Protein AF-A0A2N5C4Y0-F1 (afdb_monomer_lite)

pLDDT: mean 88.62, std 11.61, range [54.38, 98.75]

Structure (mmCIF, N/CA/C/O backbone):
data_AF-A0A2N5C4Y0-F1
#
_entry.id   AF-A0A2N5C4Y0-F1
#
loop_
_atom_site.group_PDB
_atom_site.id
_atom_site.type_symbol
_atom_site.label_atom_id
_atom_site.label_alt_id
_atom_site.label_comp_id
_atom_site.label_asym_id
_atom_site.label_entity_id
_atom_site.label_seq_id
_atom_site.pdbx_PDB_ins_code
_atom_site.Cartn_x
_atom_site.Cartn_y
_atom_site.Cartn_z
_atom_site.occupancy
_atom_site.B_iso_or_equiv
_atom_site.auth_seq_id
_atom_site.auth_comp_id
_atom_site.auth_asym_id
_atom_site.auth_atom_id
_atom_site.pdbx_PDB_model_num
ATOM 1 N N . MET A 1 1 ? 38.595 8.579 -16.978 1.00 57.84 1 MET A N 1
ATOM 2 C CA . MET A 1 1 ? 37.494 8.881 -16.038 1.00 57.84 1 MET A CA 1
ATOM 3 C C . MET A 1 1 ? 37.592 7.880 -14.899 1.00 57.84 1 MET A C 1
ATOM 5 O O . MET A 1 1 ? 37.674 6.694 -15.187 1.00 57.84 1 MET A O 1
ATOM 9 N N . THR A 1 2 ? 37.735 8.323 -13.651 1.00 71.38 2 THR A N 1
ATOM 10 C CA . THR A 1 2 ? 37.927 7.412 -12.508 1.00 71.38 2 THR A CA 1
ATOM 11 C C . THR A 1 2 ? 36.612 6.699 -12.160 1.00 71.38 2 THR A C 1
ATOM 13 O O . THR A 1 2 ? 35.540 7.263 -12.393 1.00 71.38 2 THR A O 1
ATOM 16 N N . PRO A 1 3 ? 36.651 5.480 -11.589 1.00 73.94 3 PRO A N 1
ATOM 17 C CA . PRO A 1 3 ? 35.445 4.727 -11.222 1.00 73.94 3 PRO A CA 1
ATOM 18 C C . PRO A 1 3 ? 34.521 5.496 -10.261 1.00 73.94 3 PRO A C 1
ATOM 20 O O . PRO A 1 3 ? 33.307 5.337 -10.314 1.00 73.94 3 PRO A O 1
ATOM 23 N N . GLN A 1 4 ? 35.076 6.405 -9.454 1.00 73.56 4 GLN A N 1
ATOM 24 C CA . GLN A 1 4 ? 34.319 7.292 -8.565 1.00 73.56 4 GLN A CA 1
ATOM 25 C C . GLN A 1 4 ? 33.450 8.311 -9.320 1.00 73.56 4 GLN A C 1
ATOM 27 O O . GLN A 1 4 ? 32.307 8.540 -8.937 1.00 73.56 4 GLN A O 1
ATOM 32 N N . LEU A 1 5 ? 33.955 8.887 -10.419 1.00 72.19 5 LEU A N 1
ATOM 33 C CA . LEU A 1 5 ? 33.185 9.820 -11.251 1.00 72.19 5 LEU A CA 1
ATOM 34 C C . LEU A 1 5 ? 32.055 9.101 -11.999 1.00 72.19 5 LEU A C 1
ATOM 36 O O . LEU A 1 5 ? 30.974 9.662 -12.160 1.00 72.19 5 LEU A O 1
ATOM 40 N N . LEU A 1 6 ? 32.277 7.850 -12.413 1.00 72.69 6 LEU A N 1
ATOM 41 C CA . LEU A 1 6 ? 31.245 7.009 -13.025 1.00 72.69 6 LEU A CA 1
ATOM 42 C C . LEU A 1 6 ? 30.146 6.638 -12.022 1.00 72.69 6 LEU A C 1
ATOM 44 O O . LEU A 1 6 ? 28.968 6.798 -12.333 1.00 72.69 6 LEU A O 1
ATOM 48 N N . ALA A 1 7 ? 30.521 6.212 -10.813 1.00 72.06 7 ALA A N 1
ATOM 49 C CA . ALA A 1 7 ? 29.574 5.875 -9.752 1.00 72.06 7 ALA A CA 1
ATOM 50 C C . ALA A 1 7 ? 28.722 7.084 -9.330 1.00 72.06 7 ALA A C 1
ATOM 52 O O . ALA A 1 7 ? 27.501 6.978 -9.265 1.00 72.06 7 ALA A O 1
ATOM 53 N N . ALA A 1 8 ? 29.342 8.251 -9.126 1.00 78.69 8 ALA A N 1
ATOM 54 C CA . ALA A 1 8 ? 28.624 9.484 -8.802 1.00 78.69 8 ALA A CA 1
ATOM 55 C C . ALA A 1 8 ? 27.659 9.909 -9.924 1.00 78.69 8 ALA A C 1
ATOM 57 O O . ALA A 1 8 ? 26.537 10.330 -9.649 1.00 78.69 8 ALA A O 1
ATOM 58 N N . SER A 1 9 ? 28.067 9.749 -11.187 1.00 75.94 9 SER A N 1
ATOM 59 C CA . SER A 1 9 ? 27.222 10.075 -12.344 1.00 75.94 9 SER A CA 1
ATOM 60 C C . SER A 1 9 ? 26.032 9.121 -12.479 1.00 75.94 9 SER A C 1
ATOM 62 O O . SER A 1 9 ? 24.926 9.564 -12.775 1.00 75.94 9 SER A O 1
ATOM 64 N N . ALA A 1 10 ? 26.233 7.825 -12.223 1.00 77.06 10 ALA A N 1
ATOM 65 C CA . ALA A 1 10 ? 25.158 6.835 -12.214 1.00 77.06 10 ALA A CA 1
ATOM 66 C C . ALA A 1 10 ? 24.155 7.097 -11.080 1.00 77.06 10 ALA A C 1
ATOM 68 O O . ALA A 1 10 ? 22.948 7.052 -11.310 1.00 77.06 10 ALA A O 1
ATOM 69 N N . LEU A 1 11 ? 24.642 7.445 -9.883 1.00 78.38 11 LEU A N 1
ATOM 70 C CA . LEU A 1 11 ? 23.792 7.795 -8.744 1.00 78.38 11 LEU A CA 1
ATOM 71 C C . LEU A 1 11 ? 22.971 9.062 -9.026 1.00 78.38 11 LEU A C 1
ATOM 73 O O . LEU A 1 11 ? 21.769 9.091 -8.784 1.00 78.38 11 LEU A O 1
ATOM 77 N N . ALA A 1 12 ? 23.599 10.094 -9.597 1.00 77.44 12 ALA A N 1
ATOM 78 C CA . ALA A 1 12 ? 22.912 11.321 -9.992 1.00 77.44 12 ALA A CA 1
ATOM 79 C C . ALA A 1 12 ? 21.855 11.062 -11.076 1.00 77.44 12 ALA A C 1
ATOM 81 O O . ALA A 1 12 ? 20.754 11.599 -10.994 1.00 77.44 12 ALA A O 1
ATOM 82 N N . ALA A 1 13 ? 22.150 10.206 -12.058 1.00 72.50 13 ALA A N 1
ATOM 83 C CA . ALA A 1 13 ? 21.181 9.801 -13.072 1.00 72.50 13 ALA A CA 1
ATOM 84 C C . ALA A 1 13 ? 20.002 9.019 -12.468 1.00 72.50 13 ALA A C 1
ATOM 86 O O . ALA A 1 13 ? 18.864 9.286 -12.840 1.00 72.50 13 ALA A O 1
ATOM 87 N N . LEU A 1 14 ? 20.246 8.120 -11.507 1.00 72.00 14 LEU A N 1
ATOM 88 C CA . LEU A 1 14 ? 19.203 7.401 -10.762 1.00 72.00 14 LEU A CA 1
ATOM 89 C C . LEU A 1 14 ? 18.315 8.352 -9.950 1.00 72.00 14 LEU A C 1
ATOM 91 O O . LEU A 1 14 ? 17.093 8.246 -10.015 1.00 72.00 14 LEU A O 1
ATOM 95 N N . VAL A 1 15 ? 18.905 9.323 -9.248 1.00 73.12 15 VAL A N 1
ATOM 96 C CA . VAL A 1 15 ? 18.158 10.339 -8.487 1.00 73.12 15 VAL A CA 1
ATOM 97 C C . VAL A 1 15 ? 17.331 11.226 -9.417 1.00 73.12 15 VAL A C 1
ATOM 99 O O . VAL A 1 15 ? 16.146 11.433 -9.177 1.00 73.12 15 VAL A O 1
ATOM 102 N N . LEU A 1 16 ? 17.917 11.724 -10.509 1.00 66.31 16 LEU A N 1
ATOM 103 C CA . LEU A 1 16 ? 17.203 12.549 -11.488 1.00 66.31 16 LEU A CA 1
ATOM 104 C C . LEU A 1 16 ? 16.092 11.764 -12.196 1.00 66.31 16 LEU A C 1
ATOM 106 O O . LEU A 1 16 ? 15.021 12.315 -12.438 1.00 66.31 16 LEU A O 1
ATOM 110 N N . TYR A 1 17 ? 16.315 10.482 -12.486 1.00 63.28 17 TYR A N 1
ATOM 111 C CA . TYR A 1 17 ? 15.296 9.592 -13.036 1.00 63.28 17 TYR A CA 1
ATOM 112 C C . TYR A 1 17 ? 14.155 9.366 -12.038 1.00 63.28 17 TYR A C 1
ATOM 114 O O . TYR A 1 17 ? 12.991 9.532 -12.396 1.00 63.28 17 TYR A O 1
ATOM 122 N N . GLY A 1 18 ? 14.476 9.087 -10.772 1.00 63.22 18 GLY A N 1
ATOM 123 C CA . GLY A 1 18 ? 13.498 8.968 -9.691 1.00 63.22 18 GLY A CA 1
ATOM 124 C C . GLY A 1 18 ? 12.693 10.252 -9.472 1.00 63.22 18 GLY A C 1
ATOM 125 O O . GLY A 1 18 ? 11.490 10.189 -9.259 1.00 63.22 18 GLY A O 1
ATOM 126 N N . LEU A 1 19 ? 13.301 11.432 -9.609 1.00 65.81 19 LEU A N 1
ATOM 127 C CA . LEU A 1 19 ? 12.584 12.710 -9.518 1.00 65.81 19 LEU A CA 1
ATOM 128 C C . LEU A 1 19 ? 11.707 13.000 -10.747 1.00 65.81 19 LEU A C 1
ATOM 130 O O . LEU A 1 19 ? 10.626 13.569 -10.606 1.00 65.81 19 LEU A O 1
ATOM 134 N N . ALA A 1 20 ? 12.162 12.637 -11.950 1.00 59.91 20 ALA A N 1
ATOM 135 C CA . ALA A 1 20 ? 11.455 12.920 -13.200 1.00 59.91 20 ALA A CA 1
ATOM 136 C C . ALA A 1 20 ? 10.317 11.928 -13.499 1.00 59.91 20 ALA A C 1
ATOM 138 O O . ALA A 1 20 ? 9.330 12.302 -14.134 1.00 59.91 20 ALA A O 1
ATOM 139 N N . PHE A 1 21 ? 10.453 10.677 -13.056 1.00 58.84 21 PHE A N 1
ATOM 140 C CA . PHE A 1 21 ? 9.524 9.587 -13.367 1.00 58.84 21 PHE A CA 1
ATOM 141 C C . PHE A 1 21 ? 8.921 8.912 -12.127 1.00 58.84 21 PHE A C 1
ATOM 143 O O . PHE A 1 21 ? 7.982 8.127 -12.265 1.00 58.84 21 PHE A O 1
ATOM 150 N N . GLY A 1 22 ? 9.413 9.220 -10.926 1.00 61.56 22 GLY A N 1
ATOM 151 C CA . GLY A 1 22 ? 8.863 8.711 -9.671 1.00 61.56 22 GLY A CA 1
ATOM 152 C C . GLY A 1 22 ? 7.571 9.414 -9.261 1.00 61.56 22 GLY A C 1
ATOM 153 O O . GLY A 1 22 ? 7.230 10.503 -9.731 1.00 61.56 22 GLY A O 1
ATOM 154 N N . GLY A 1 23 ? 6.803 8.765 -8.386 1.00 69.44 23 GLY A N 1
ATOM 155 C CA . GLY A 1 23 ? 5.547 9.316 -7.887 1.00 69.44 23 GLY A CA 1
ATOM 156 C C . GLY A 1 23 ? 4.327 9.104 -8.786 1.00 69.44 23 GLY A C 1
ATOM 157 O O . GLY A 1 23 ? 3.224 9.499 -8.400 1.00 69.44 23 GLY A O 1
ATOM 158 N N . GLY A 1 24 ? 4.506 8.517 -9.972 1.00 82.38 24 GLY A N 1
ATOM 159 C CA . GLY A 1 24 ? 3.421 8.167 -10.887 1.00 82.38 24 GLY A CA 1
ATOM 160 C C . GLY A 1 24 ? 2.594 6.967 -10.415 1.00 82.38 24 GLY A C 1
ATOM 161 O O . GLY A 1 24 ? 2.669 6.533 -9.273 1.00 82.38 24 GLY A O 1
ATOM 162 N N . LEU A 1 25 ? 1.788 6.417 -11.317 1.00 85.56 25 LEU A N 1
ATOM 163 C CA . LEU A 1 25 ? 1.135 5.121 -11.140 1.00 85.56 25 LEU A CA 1
ATOM 164 C C . LEU A 1 25 ? 1.412 4.259 -12.370 1.00 85.56 25 LEU A C 1
ATOM 166 O O . LEU A 1 25 ? 1.511 4.808 -13.476 1.00 85.56 25 LEU A O 1
ATOM 170 N N . PRO A 1 26 ? 1.406 2.921 -12.243 1.00 85.12 26 PRO A N 1
ATOM 171 C CA . PRO A 1 26 ? 1.388 2.058 -13.407 1.00 85.12 26 PRO A CA 1
ATOM 172 C C . PRO A 1 26 ? 0.164 2.366 -14.266 1.00 85.12 26 PRO A C 1
ATOM 174 O O . PRO A 1 26 ? -0.905 2.717 -13.754 1.00 85.12 26 PRO A O 1
ATOM 177 N N . SER A 1 27 ? 0.289 2.196 -15.582 1.00 82.06 27 SER A N 1
ATOM 178 C CA . SER A 1 27 ? -0.763 2.575 -16.538 1.00 82.06 27 SER A CA 1
ATOM 179 C C . SER A 1 27 ? -2.147 1.978 -16.219 1.00 82.06 27 SER A C 1
ATOM 181 O O . SER A 1 27 ? -3.161 2.648 -16.431 1.00 82.06 27 SER A O 1
ATOM 183 N N . ALA A 1 28 ? -2.190 0.771 -15.640 1.00 87.38 28 ALA A N 1
ATOM 184 C CA . ALA A 1 28 ? -3.407 0.085 -15.196 1.00 87.38 28 ALA A CA 1
ATOM 185 C C . ALA A 1 28 ? -4.162 0.811 -14.059 1.00 87.38 28 ALA A C 1
ATOM 187 O O . ALA A 1 28 ? -5.383 0.674 -13.936 1.00 87.38 28 ALA A O 1
ATOM 188 N N . TYR A 1 29 ? -3.458 1.605 -13.248 1.00 91.88 29 TYR A N 1
ATOM 189 C CA . TYR 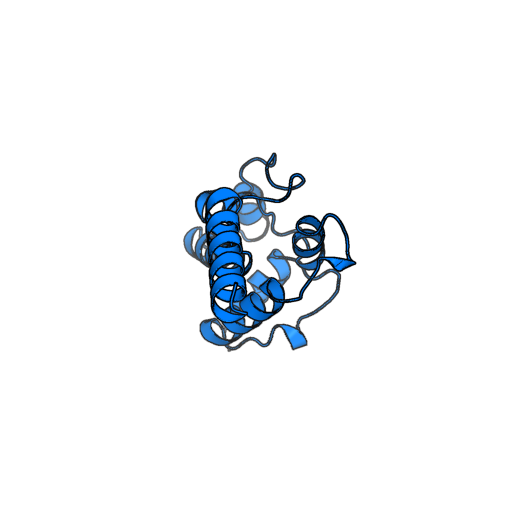A 1 29 ? -4.017 2.360 -12.123 1.00 91.88 29 TYR A CA 1
ATOM 190 C C . TYR A 1 29 ? -4.129 3.855 -12.430 1.00 91.88 29 TYR A C 1
ATOM 192 O O . TYR A 1 29 ? -5.091 4.490 -12.002 1.00 91.88 29 TYR A O 1
ATOM 200 N N . ALA A 1 30 ? -3.223 4.409 -13.242 1.00 87.44 30 ALA A N 1
ATOM 201 C CA . ALA A 1 30 ? -3.150 5.841 -13.548 1.00 87.44 30 ALA A CA 1
ATOM 202 C C . ALA A 1 30 ? -4.459 6.430 -14.108 1.00 87.44 30 ALA A C 1
ATOM 204 O O . ALA A 1 30 ? -4.790 7.582 -13.833 1.00 87.44 30 ALA A O 1
ATOM 205 N N . ARG A 1 31 ? -5.232 5.639 -14.868 1.00 89.00 31 ARG A N 1
ATOM 206 C CA . ARG A 1 31 ? -6.515 6.066 -15.465 1.00 89.00 31 ARG A CA 1
ATOM 207 C C . ARG A 1 31 ? -7.731 5.826 -14.568 1.00 89.00 31 ARG A C 1
ATOM 209 O O . ARG A 1 31 ? -8.846 6.197 -14.940 1.00 89.00 31 ARG A O 1
ATOM 216 N N . ARG A 1 32 ? -7.560 5.186 -13.408 1.00 93.31 32 ARG A N 1
ATOM 217 C CA . ARG A 1 32 ? -8.676 4.896 -12.505 1.00 93.31 32 ARG A CA 1
ATOM 218 C C . ARG A 1 32 ? -9.169 6.181 -11.856 1.00 93.31 32 ARG A C 1
ATOM 220 O O . ARG A 1 32 ? -8.386 7.025 -11.428 1.00 93.31 32 ARG A O 1
ATOM 227 N N . ARG A 1 33 ? -10.490 6.306 -11.737 1.00 94.94 33 ARG A N 1
ATOM 228 C CA . ARG A 1 33 ? -11.112 7.347 -10.906 1.00 94.94 33 ARG A CA 1
ATOM 229 C C . ARG A 1 33 ? -10.875 7.048 -9.423 1.00 94.94 33 ARG A C 1
ATOM 231 O O . ARG A 1 33 ? -10.541 5.921 -9.069 1.00 94.94 33 ARG A O 1
ATOM 238 N N . CYS A 1 34 ? -11.114 8.041 -8.568 1.00 96.69 34 CYS A N 1
ATOM 239 C CA . CYS A 1 34 ? -11.091 7.880 -7.114 1.00 96.69 34 CYS A CA 1
ATOM 240 C C . CYS A 1 34 ? -11.982 6.710 -6.652 1.00 96.69 34 CYS A C 1
ATOM 242 O O . CYS A 1 34 ? -13.163 6.627 -6.993 1.00 96.69 34 CYS A O 1
ATOM 244 N N . GLN A 1 35 ? -11.408 5.834 -5.836 1.00 98.06 35 GLN A N 1
ATOM 245 C CA . GLN A 1 35 ? -11.975 4.598 -5.305 1.00 98.06 35 GLN A CA 1
ATOM 246 C C . GLN A 1 35 ? -12.421 4.742 -3.849 1.00 98.06 35 GLN A C 1
ATOM 248 O O . GLN A 1 35 ? -12.782 3.760 -3.206 1.00 98.06 35 GLN A O 1
ATOM 253 N N . GLY A 1 36 ? -12.483 5.971 -3.324 1.00 97.56 36 GLY A N 1
ATOM 254 C CA . GLY A 1 36 ? -12.952 6.224 -1.961 1.00 97.56 36 GLY A CA 1
ATOM 255 C C . GLY A 1 36 ? -14.342 5.637 -1.689 1.00 97.56 36 GLY A C 1
ATOM 256 O O . GLY A 1 36 ? -14.591 5.150 -0.593 1.00 97.56 36 GLY A O 1
ATOM 257 N N . ARG A 1 37 ? -15.234 5.598 -2.692 1.00 97.94 37 ARG A N 1
ATOM 258 C CA . ARG A 1 37 ? -16.540 4.926 -2.564 1.00 97.94 37 ARG A CA 1
ATOM 259 C C . ARG A 1 37 ? -16.401 3.412 -2.374 1.00 97.94 37 ARG A C 1
ATOM 261 O O . ARG A 1 37 ? -17.101 2.863 -1.535 1.00 97.94 37 ARG A O 1
ATOM 268 N N . ALA A 1 38 ? -15.499 2.758 -3.106 1.00 98.50 38 ALA A N 1
ATOM 269 C CA . ALA A 1 38 ? -15.251 1.324 -2.953 1.00 98.50 38 ALA A CA 1
ATOM 270 C C . ALA A 1 38 ? -14.734 1.010 -1.541 1.00 98.50 38 ALA A C 1
ATOM 272 O O . ALA A 1 38 ? -15.280 0.139 -0.873 1.00 98.50 38 ALA A O 1
ATOM 273 N N . TRP A 1 39 ? -13.782 1.803 -1.041 1.00 98.56 39 TRP A N 1
ATOM 274 C CA . TRP A 1 39 ? -13.286 1.695 0.334 1.00 98.56 39 TRP A CA 1
ATOM 275 C C . TRP A 1 39 ? -14.375 1.915 1.388 1.00 98.56 39 TRP A C 1
ATOM 277 O O . TRP A 1 39 ? -14.482 1.148 2.340 1.00 98.56 39 TRP A O 1
ATOM 287 N N . ARG A 1 40 ? -15.225 2.934 1.208 1.00 98.00 40 ARG A N 1
ATOM 288 C CA . ARG A 1 40 ? -16.359 3.202 2.108 1.00 98.00 40 ARG A CA 1
ATOM 289 C C . ARG A 1 40 ? -17.388 2.076 2.127 1.00 98.00 40 ARG A C 1
ATOM 291 O O . ARG A 1 40 ? -17.976 1.840 3.176 1.00 98.00 40 ARG A O 1
ATOM 298 N N . ASN A 1 41 ? -17.609 1.421 0.991 1.00 98.19 41 ASN A N 1
ATOM 299 C CA . ASN A 1 41 ? -18.534 0.299 0.890 1.00 98.19 41 ASN A CA 1
ATOM 300 C C . ASN A 1 41 ? -17.948 -0.973 1.517 1.00 98.19 41 ASN A C 1
ATOM 302 O O . ASN A 1 41 ? -18.670 -1.684 2.205 1.00 98.19 41 ASN A O 1
ATOM 306 N N . ALA A 1 42 ? -16.657 -1.244 1.303 1.00 98.25 42 ALA A N 1
ATOM 307 C CA . ALA A 1 42 ? -15.975 -2.407 1.871 1.00 98.25 42 ALA A CA 1
ATOM 308 C C . ALA A 1 42 ? -15.787 -2.294 3.394 1.00 98.25 42 ALA A C 1
ATOM 310 O O . ALA A 1 42 ? -15.899 -3.287 4.107 1.00 98.25 42 ALA A O 1
ATOM 311 N N . PHE A 1 43 ? -15.546 -1.081 3.902 1.00 97.88 43 PHE A N 1
ATOM 312 C CA . PHE A 1 43 ? -15.270 -0.821 5.317 1.00 97.88 43 PHE A CA 1
ATOM 313 C C . PHE A 1 43 ? -16.187 0.276 5.877 1.00 97.88 43 PHE A C 1
ATOM 315 O O . PHE A 1 43 ? -15.725 1.383 6.179 1.00 97.88 43 PHE A O 1
ATOM 322 N N . PRO A 1 44 ? -17.495 0.001 6.045 1.00 97.19 44 PRO A N 1
ATOM 323 C CA . PRO A 1 44 ? -18.459 1.010 6.483 1.00 97.19 44 PRO A CA 1
ATOM 324 C C . PRO A 1 44 ? -18.162 1.547 7.890 1.00 97.19 44 PRO A C 1
ATOM 326 O O . PRO A 1 44 ? -18.433 2.721 8.157 1.00 97.19 44 PRO A O 1
ATOM 329 N N . THR A 1 45 ? -17.557 0.720 8.751 1.00 96.44 45 THR A N 1
ATOM 330 C CA . THR A 1 45 ? -17.211 1.039 10.146 1.00 96.44 45 THR A CA 1
ATOM 331 C C . THR A 1 45 ? -15.858 1.728 10.320 1.00 96.44 45 THR A C 1
ATOM 333 O O . THR A 1 45 ? -15.593 2.248 11.397 1.00 96.44 45 THR A O 1
ATOM 336 N N . ALA A 1 46 ? -14.989 1.738 9.305 1.00 96.94 46 ALA A N 1
ATOM 337 C CA . ALA A 1 46 ? -13.745 2.507 9.360 1.00 96.94 46 ALA A CA 1
ATOM 338 C C . ALA A 1 46 ? -14.046 3.997 9.182 1.00 96.94 46 ALA A C 1
ATOM 340 O O . ALA A 1 46 ? -14.977 4.361 8.468 1.00 96.94 46 ALA A O 1
ATOM 341 N N . SER A 1 47 ? -13.265 4.888 9.770 1.00 96.94 47 SER A N 1
ATOM 342 C CA . SER A 1 47 ? -13.309 6.313 9.455 1.00 96.94 47 SER A CA 1
ATOM 343 C C . SER A 1 47 ? -12.631 6.600 8.109 1.00 96.94 47 SER A C 1
ATOM 345 O O . SER A 1 47 ? -11.852 5.810 7.572 1.00 96.94 47 SER A O 1
ATOM 347 N N . LYS A 1 48 ? -12.912 7.774 7.527 1.00 97.06 48 LYS A N 1
ATOM 348 C CA . LYS A 1 48 ? -12.198 8.226 6.318 1.00 97.06 48 LYS A CA 1
ATOM 349 C C . LYS A 1 48 ? -10.711 8.485 6.585 1.00 97.06 48 LYS A C 1
ATOM 351 O O . LYS A 1 48 ? -9.942 8.444 5.632 1.00 97.06 48 LYS A O 1
ATOM 356 N N . ALA A 1 49 ? -10.351 8.825 7.824 1.00 97.38 49 ALA A N 1
ATOM 357 C CA . ALA A 1 49 ? -8.972 9.077 8.224 1.00 97.38 49 ALA A CA 1
ATOM 358 C C . ALA A 1 49 ? -8.187 7.763 8.246 1.00 97.38 49 ALA A C 1
ATOM 360 O O . ALA A 1 49 ? -7.251 7.641 7.472 1.00 97.38 49 ALA A O 1
ATOM 361 N N . GLU A 1 50 ? -8.676 6.738 8.957 1.00 96.81 50 GLU A N 1
ATOM 362 C CA . GLU A 1 50 ? -8.046 5.403 8.997 1.00 96.81 50 GLU A CA 1
ATOM 363 C C . GLU A 1 50 ? -7.754 4.851 7.594 1.00 96.81 50 GLU A C 1
ATOM 365 O O . GLU A 1 50 ? -6.643 4.414 7.312 1.00 96.81 50 GLU A O 1
ATOM 370 N N . ILE A 1 51 ? -8.735 4.920 6.684 1.00 98.25 51 ILE A N 1
ATOM 371 C CA . ILE A 1 51 ? -8.562 4.452 5.299 1.00 98.25 51 ILE A CA 1
ATOM 372 C C . ILE A 1 51 ? -7.466 5.247 4.580 1.00 98.25 51 ILE A C 1
ATOM 374 O O . ILE A 1 51 ? -6.665 4.679 3.843 1.00 98.25 51 ILE A O 1
ATOM 378 N N . ARG A 1 52 ? -7.449 6.574 4.735 1.00 98.12 52 ARG A N 1
ATOM 379 C CA . ARG A 1 52 ? -6.477 7.429 4.044 1.00 98.12 52 ARG A CA 1
ATOM 380 C C . ARG A 1 52 ? -5.079 7.267 4.605 1.00 98.12 52 ARG A C 1
ATOM 382 O O . ARG A 1 52 ? -4.156 7.260 3.807 1.00 98.12 52 ARG A O 1
ATOM 389 N N . ASP A 1 53 ? -4.948 7.118 5.914 1.00 97.50 53 ASP A N 1
ATOM 390 C CA . ASP A 1 53 ? -3.665 6.947 6.585 1.00 97.50 53 ASP A CA 1
ATOM 391 C C . ASP A 1 53 ? -3.026 5.610 6.203 1.00 97.50 53 ASP A C 1
ATOM 393 O O . ASP A 1 53 ? -1.831 5.562 5.916 1.00 97.50 53 ASP A O 1
ATOM 397 N N . TYR A 1 54 ? -3.832 4.546 6.117 1.00 98.00 54 TYR A N 1
ATOM 398 C CA . TYR A 1 54 ? -3.399 3.255 5.584 1.00 98.00 54 TYR A CA 1
ATOM 399 C C . TYR A 1 54 ? -2.962 3.359 4.116 1.00 98.00 54 TYR A C 1
ATOM 401 O O . TYR A 1 54 ? -1.889 2.890 3.743 1.00 98.00 54 TYR A O 1
ATOM 409 N N . LEU A 1 55 ? -3.771 4.010 3.273 1.00 98.19 55 LEU A N 1
ATOM 410 C CA . LEU A 1 55 ? -3.442 4.182 1.858 1.00 98.19 55 LEU A CA 1
ATOM 411 C C . LEU A 1 55 ? -2.217 5.075 1.637 1.00 98.19 55 LEU A C 1
ATOM 413 O O . LEU A 1 55 ? -1.509 4.865 0.660 1.00 98.19 55 LEU A O 1
ATOM 417 N N . SER A 1 56 ? -1.971 6.054 2.511 1.00 97.62 56 SER A N 1
ATOM 418 C CA . SER A 1 56 ? -0.740 6.850 2.503 1.00 97.62 56 SER A CA 1
ATOM 419 C C . SER A 1 56 ? 0.466 5.983 2.838 1.00 97.62 56 SER A C 1
ATOM 421 O O . SER A 1 56 ? 1.412 5.986 2.067 1.00 97.62 56 SER A O 1
ATOM 423 N N . LEU A 1 57 ? 0.393 5.161 3.893 1.00 96.69 57 LEU A N 1
ATOM 424 C CA . LEU A 1 57 ? 1.467 4.220 4.234 1.00 96.69 57 LEU A CA 1
ATOM 425 C C . LEU A 1 57 ? 1.807 3.299 3.056 1.00 96.69 57 LEU A C 1
ATOM 427 O O . LEU A 1 57 ? 2.974 3.128 2.718 1.00 96.69 57 LEU A O 1
ATOM 431 N N . PHE A 1 58 ? 0.787 2.735 2.405 1.00 97.00 58 PHE A N 1
ATOM 432 C CA . PHE A 1 58 ? 0.993 1.903 1.221 1.00 97.00 58 PHE A CA 1
ATOM 433 C C . PHE A 1 58 ? 1.589 2.698 0.050 1.00 97.00 58 PHE A C 1
ATOM 435 O O . PHE A 1 58 ? 2.507 2.225 -0.614 1.00 97.00 58 PHE A O 1
ATOM 442 N N . ALA A 1 59 ? 1.065 3.897 -0.220 1.00 94.94 59 ALA A N 1
ATOM 443 C CA . ALA A 1 59 ? 1.550 4.740 -1.306 1.00 94.94 59 ALA A CA 1
ATOM 444 C C . ALA A 1 59 ? 3.021 5.127 -1.104 1.00 94.94 59 ALA A C 1
ATOM 446 O O . ALA A 1 59 ? 3.794 5.025 -2.051 1.00 94.94 59 ALA A O 1
ATOM 447 N N . ASP A 1 60 ? 3.412 5.484 0.118 1.00 92.62 60 ASP A N 1
ATOM 448 C CA . ASP A 1 60 ? 4.787 5.841 0.462 1.00 92.62 60 ASP A CA 1
ATOM 449 C C . ASP A 1 60 ? 5.740 4.658 0.239 1.00 92.62 60 ASP A C 1
ATOM 451 O O . ASP A 1 60 ? 6.776 4.827 -0.403 1.00 92.62 60 ASP A O 1
ATOM 455 N N . ALA A 1 61 ? 5.356 3.447 0.665 1.00 93.69 61 ALA A N 1
ATOM 456 C CA . ALA A 1 61 ? 6.148 2.232 0.447 1.00 93.69 61 ALA A CA 1
ATOM 457 C C . ALA A 1 61 ? 6.368 1.902 -1.041 1.00 93.69 61 ALA A C 1
ATOM 459 O O . ALA A 1 61 ? 7.405 1.361 -1.408 1.00 93.69 61 ALA A O 1
ATOM 460 N N . PHE A 1 62 ? 5.415 2.264 -1.904 1.00 92.38 62 PHE A N 1
ATOM 461 C CA . PHE A 1 62 ? 5.494 2.079 -3.358 1.00 92.38 62 PHE A CA 1
ATOM 462 C C . PHE A 1 62 ? 5.967 3.334 -4.109 1.00 92.38 62 PHE A C 1
ATOM 464 O O . PHE A 1 62 ? 5.805 3.419 -5.328 1.00 92.38 62 PHE A O 1
ATOM 471 N N . ALA A 1 63 ? 6.487 4.339 -3.395 1.00 90.06 63 ALA A N 1
ATOM 472 C CA . ALA A 1 63 ? 6.897 5.629 -3.951 1.00 90.06 63 ALA A CA 1
ATOM 473 C C . ALA A 1 63 ? 5.824 6.292 -4.848 1.00 90.06 63 ALA A C 1
ATOM 475 O O . ALA A 1 63 ? 6.129 6.981 -5.826 1.00 90.06 63 ALA A O 1
ATOM 476 N N . VAL A 1 64 ? 4.546 6.093 -4.516 1.00 91.12 64 VAL A N 1
ATOM 477 C CA . VAL A 1 64 ? 3.378 6.705 -5.158 1.00 91.12 64 VAL A CA 1
ATOM 478 C C . VAL A 1 64 ? 3.073 8.027 -4.474 1.00 91.12 64 VAL A C 1
ATOM 480 O O . VAL A 1 64 ? 2.998 8.104 -3.252 1.00 91.12 64 VAL A O 1
ATOM 483 N N . ARG A 1 65 ? 2.799 9.086 -5.248 1.00 91.12 65 ARG A N 1
ATOM 484 C CA . ARG A 1 65 ? 2.374 10.359 -4.643 1.00 91.12 65 ARG A CA 1
ATOM 485 C C . ARG A 1 65 ? 1.080 10.174 -3.866 1.00 91.12 65 ARG A C 1
ATOM 487 O O . ARG A 1 65 ? 0.110 9.621 -4.380 1.00 91.12 65 ARG A O 1
ATOM 494 N N . ASP A 1 66 ? 1.013 10.797 -2.698 1.00 92.06 66 ASP A N 1
ATOM 495 C CA . ASP A 1 66 ? -0.165 10.779 -1.830 1.00 92.06 66 ASP A CA 1
ATOM 496 C C . ASP A 1 66 ? -1.475 11.177 -2.551 1.00 92.06 66 ASP A C 1
ATOM 498 O O . ASP A 1 66 ? -2.546 10.623 -2.295 1.00 92.06 66 ASP A O 1
ATOM 502 N N . THR A 1 67 ? -1.394 12.068 -3.548 1.00 93.31 67 THR A N 1
ATOM 503 C CA . THR A 1 67 ? -2.526 12.475 -4.401 1.00 93.31 67 THR A CA 1
ATOM 504 C C . THR A 1 67 ? -3.151 11.326 -5.201 1.00 93.31 67 THR A C 1
ATOM 506 O O . THR A 1 67 ? -4.313 11.417 -5.600 1.00 93.31 67 THR A O 1
ATOM 509 N N . HIS A 1 68 ? -2.404 10.247 -5.432 1.00 95.25 68 HIS A N 1
ATOM 510 C CA . HIS A 1 68 ? -2.807 9.070 -6.199 1.00 95.25 68 HIS A CA 1
ATOM 511 C C . HIS A 1 68 ? -3.290 7.902 -5.326 1.00 95.25 68 HIS A C 1
ATOM 513 O O . HIS A 1 68 ? -3.911 6.978 -5.850 1.00 95.25 68 HIS A O 1
ATOM 519 N N . LYS A 1 69 ? -3.114 7.952 -3.996 1.00 95.75 69 LYS A N 1
ATOM 520 C CA . LYS A 1 69 ? -3.439 6.837 -3.081 1.00 95.75 69 LYS A CA 1
ATOM 521 C C . LYS A 1 69 ? -4.882 6.336 -3.187 1.00 95.75 69 LYS A C 1
ATOM 523 O O . LYS A 1 69 ? -5.163 5.153 -3.036 1.00 95.75 69 LYS A O 1
ATOM 528 N N . LEU A 1 70 ? -5.818 7.235 -3.504 1.00 97.56 70 LEU A N 1
ATOM 529 C CA . LEU A 1 70 ? -7.237 6.905 -3.660 1.00 97.56 70 LEU A CA 1
ATOM 530 C C . LEU A 1 70 ? -7.577 6.270 -5.018 1.00 97.56 70 LEU A C 1
ATOM 532 O O . LEU A 1 70 ? -8.756 6.062 -5.285 1.00 97.56 70 LEU A O 1
ATOM 536 N N . GLN A 1 71 ? -6.616 5.982 -5.895 1.00 97.69 71 GLN A N 1
ATOM 537 C CA . GLN A 1 71 ? -6.856 5.228 -7.136 1.00 97.69 71 GLN A CA 1
ATOM 538 C C . GLN A 1 71 ? -6.777 3.709 -6.926 1.00 97.69 71 GLN A C 1
ATOM 540 O O . GLN A 1 71 ? -7.292 2.953 -7.757 1.00 97.69 71 GLN A O 1
ATOM 545 N N . PHE A 1 72 ? -6.205 3.275 -5.801 1.00 97.69 72 PHE A N 1
ATOM 546 C CA . PHE A 1 72 ? -6.204 1.885 -5.366 1.00 97.69 72 PHE A CA 1
ATOM 547 C C . PHE A 1 72 ? -7.535 1.495 -4.730 1.00 97.69 72 PHE A C 1
ATOM 549 O O . PHE A 1 72 ? -8.176 2.279 -4.020 1.00 97.69 72 PHE A O 1
ATOM 556 N N . ARG A 1 73 ? -7.961 0.267 -4.993 1.00 98.12 73 ARG A N 1
ATOM 557 C CA . ARG A 1 73 ? -9.196 -0.335 -4.503 1.00 98.12 73 ARG A CA 1
ATOM 558 C C . ARG A 1 73 ? -8.898 -1.365 -3.415 1.00 98.12 73 ARG A C 1
ATOM 560 O O . ARG A 1 73 ? -7.818 -1.944 -3.413 1.00 98.12 73 ARG A O 1
ATOM 567 N N . PRO A 1 74 ? -9.859 -1.645 -2.522 1.00 98.56 74 PRO A N 1
ATOM 568 C CA . PRO A 1 74 ? -9.662 -2.662 -1.493 1.00 98.56 74 PRO A CA 1
ATOM 569 C C . PRO A 1 74 ? -9.489 -4.083 -2.055 1.00 98.56 74 PRO A C 1
ATOM 571 O O . PRO A 1 74 ? -8.895 -4.911 -1.383 1.00 98.56 74 PRO A O 1
ATOM 574 N N . ASP A 1 75 ? -9.986 -4.368 -3.259 1.00 98.50 75 ASP A N 1
ATOM 575 C CA . ASP A 1 75 ? -9.872 -5.656 -3.959 1.00 98.50 75 ASP A CA 1
ATOM 576 C C . ASP A 1 75 ? -8.615 -5.779 -4.838 1.00 98.50 75 ASP A C 1
ATOM 578 O O . ASP A 1 75 ? -8.382 -6.837 -5.418 1.00 98.50 75 ASP A O 1
ATOM 582 N N . ASP A 1 76 ? -7.787 -4.732 -4.943 1.00 98.00 76 ASP A N 1
ATOM 583 C CA . ASP A 1 76 ? -6.505 -4.853 -5.640 1.00 98.00 76 ASP A CA 1
ATOM 584 C C . ASP A 1 76 ? -5.544 -5.731 -4.825 1.00 98.00 76 ASP A C 1
ATOM 586 O O . ASP A 1 76 ? -5.353 -5.501 -3.625 1.00 98.00 76 ASP A O 1
ATOM 590 N N . THR A 1 77 ? -4.911 -6.711 -5.480 1.00 97.94 77 THR A N 1
ATOM 591 C CA . THR A 1 77 ? -3.863 -7.517 -4.840 1.00 97.94 77 THR A CA 1
ATOM 592 C C . THR A 1 77 ? -2.532 -6.780 -4.846 1.00 97.94 77 THR A C 1
ATOM 594 O O . THR A 1 77 ? -2.156 -6.154 -5.843 1.00 97.94 77 THR A O 1
ATOM 597 N N . ILE A 1 78 ? -1.799 -6.874 -3.736 1.00 96.88 78 ILE A N 1
ATOM 598 C CA . ILE A 1 78 ? -0.494 -6.220 -3.565 1.00 96.88 78 ILE A CA 1
ATOM 599 C C . ILE A 1 78 ? 0.464 -6.700 -4.654 1.00 96.88 78 ILE A C 1
ATOM 601 O O . ILE A 1 78 ? 1.101 -5.891 -5.327 1.00 96.88 78 ILE A O 1
ATOM 605 N N . LEU A 1 79 ? 0.479 -8.009 -4.913 1.00 94.50 79 LEU A N 1
ATOM 606 C CA . LEU A 1 79 ? 1.306 -8.609 -5.953 1.00 94.50 79 LEU A CA 1
ATOM 607 C C . LEU A 1 79 ? 0.940 -8.119 -7.367 1.00 94.50 79 LEU A C 1
ATOM 609 O O . LEU A 1 79 ? 1.831 -7.932 -8.195 1.00 94.50 79 LEU A O 1
ATOM 613 N N . SER A 1 80 ? -0.341 -7.860 -7.661 1.00 93.88 80 SER A N 1
ATOM 614 C CA . SER A 1 80 ? -0.747 -7.282 -8.955 1.00 93.88 80 SER A CA 1
ATOM 615 C C . SER A 1 80 ? -0.325 -5.823 -9.099 1.00 93.88 80 SER A C 1
ATOM 617 O O . SER A 1 80 ? 0.015 -5.393 -10.201 1.00 93.88 80 SER A O 1
ATOM 619 N N . ILE A 1 81 ? -0.357 -5.043 -8.015 1.00 93.94 81 ILE A N 1
ATOM 620 C CA . ILE A 1 81 ? 0.139 -3.660 -8.014 1.00 93.94 81 ILE A CA 1
ATOM 621 C C . ILE A 1 81 ? 1.649 -3.661 -8.243 1.00 93.94 81 ILE A C 1
ATOM 623 O O . ILE A 1 81 ? 2.115 -3.003 -9.169 1.00 93.94 81 ILE A O 1
ATOM 627 N N . TYR A 1 82 ? 2.382 -4.461 -7.469 1.00 92.44 82 TYR A N 1
ATOM 628 C CA . TYR A 1 82 ? 3.822 -4.659 -7.606 1.00 92.44 82 TYR A CA 1
ATOM 629 C C . TYR A 1 82 ? 4.212 -5.048 -9.038 1.00 92.44 82 TYR A C 1
ATOM 631 O O . TYR A 1 82 ? 4.967 -4.337 -9.695 1.00 92.44 82 TYR A O 1
ATOM 639 N N . ARG A 1 83 ? 3.600 -6.095 -9.603 1.00 90.38 83 ARG A N 1
ATOM 640 C CA . ARG A 1 83 ? 3.887 -6.535 -10.981 1.00 90.38 83 ARG A CA 1
ATOM 641 C C . ARG A 1 83 ? 3.555 -5.488 -12.042 1.00 90.38 83 ARG A C 1
ATOM 643 O O . ARG A 1 83 ? 4.159 -5.506 -13.108 1.00 90.38 83 ARG A O 1
ATOM 650 N N . ALA A 1 84 ? 2.609 -4.584 -11.791 1.00 90.19 84 ALA A N 1
ATOM 651 C CA . ALA A 1 84 ? 2.259 -3.555 -12.765 1.00 90.19 84 ALA A CA 1
ATOM 652 C C . ALA A 1 84 ? 3.361 -2.499 -12.944 1.00 90.19 84 ALA A C 1
ATOM 654 O O . ALA A 1 84 ? 3.419 -1.874 -14.005 1.00 90.19 84 ALA A O 1
ATOM 655 N N . TRP A 1 85 ? 4.227 -2.304 -11.946 1.00 83.56 85 TRP A N 1
ATOM 656 C CA . TRP A 1 85 ? 5.385 -1.411 -12.039 1.00 83.56 85 TRP A CA 1
ATO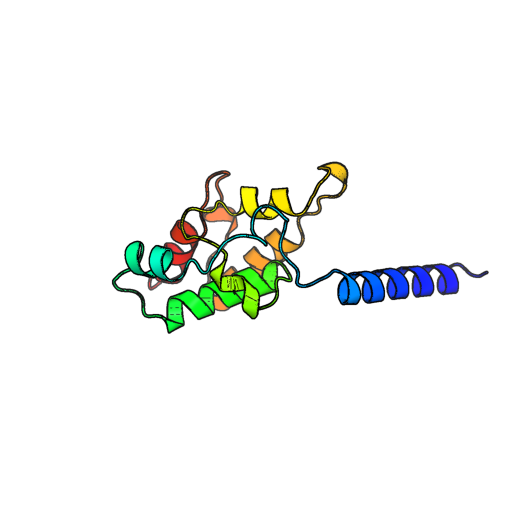M 657 C C . TRP A 1 85 ? 6.453 -1.933 -12.989 1.00 83.56 85 TRP A C 1
ATOM 659 O O . TRP A 1 85 ? 7.061 -1.168 -13.739 1.00 83.56 85 TRP A O 1
ATOM 669 N N . TYR A 1 86 ? 6.618 -3.249 -13.030 1.00 83.25 86 TYR A N 1
ATOM 670 C CA . TYR A 1 86 ? 7.663 -3.879 -13.813 1.00 83.25 86 TYR A CA 1
ATOM 671 C C . TYR A 1 86 ? 7.104 -4.400 -15.128 1.00 83.25 86 TYR A C 1
ATOM 673 O O . TYR A 1 86 ? 6.530 -5.483 -15.221 1.00 83.25 86 TYR A O 1
ATOM 681 N N . ARG A 1 87 ? 7.336 -3.630 -16.197 1.00 71.12 87 ARG A N 1
ATOM 682 C CA . ARG A 1 87 ? 7.019 -4.058 -17.569 1.00 71.12 87 ARG A CA 1
ATOM 683 C C . ARG A 1 87 ? 7.694 -5.386 -17.931 1.00 71.12 87 ARG A C 1
ATOM 685 O O . ARG A 1 87 ? 7.142 -6.144 -18.726 1.00 71.12 87 ARG A O 1
ATOM 692 N N . TYR A 1 88 ? 8.876 -5.646 -17.372 1.00 74.50 88 TYR A N 1
ATOM 693 C CA . TYR A 1 88 ? 9.612 -6.887 -17.563 1.00 74.50 88 TYR A CA 1
ATOM 694 C C . TYR A 1 88 ? 10.031 -7.480 -16.208 1.00 74.50 88 TYR A C 1
ATOM 696 O O . TYR A 1 88 ? 10.624 -6.754 -15.413 1.00 74.50 88 TYR A O 1
ATOM 704 N N . PRO A 1 89 ? 9.808 -8.786 -15.954 1.00 72.44 89 PRO A N 1
ATOM 705 C CA . PRO A 1 89 ? 10.100 -9.405 -14.655 1.00 72.44 89 PRO A CA 1
ATOM 706 C C . PRO A 1 89 ? 11.559 -9.309 -14.195 1.00 72.44 89 PRO A C 1
ATOM 708 O O . PRO A 1 89 ? 11.821 -9.290 -13.004 1.00 72.44 89 PRO A O 1
ATOM 711 N N . TRP A 1 90 ? 12.516 -9.230 -15.122 1.00 70.50 90 TRP A N 1
ATOM 712 C CA . TRP A 1 90 ? 13.947 -9.151 -14.799 1.00 70.50 90 TRP A CA 1
ATOM 713 C C . TRP A 1 90 ? 14.385 -7.788 -14.244 1.00 70.50 90 TRP A C 1
ATOM 715 O O . TRP A 1 90 ? 15.505 -7.664 -13.761 1.00 70.50 90 TRP A O 1
ATOM 725 N N . MET A 1 91 ? 13.528 -6.769 -14.345 1.00 72.31 91 MET A N 1
ATOM 726 C CA . MET A 1 91 ? 13.747 -5.457 -13.730 1.00 72.31 91 MET A CA 1
ATOM 727 C C . MET A 1 91 ? 13.186 -5.382 -12.307 1.00 72.31 91 MET A C 1
ATOM 729 O O . MET A 1 91 ? 13.373 -4.361 -11.657 1.00 72.31 91 MET A O 1
ATOM 733 N N . ALA A 1 92 ? 12.458 -6.411 -11.866 1.00 78.81 92 ALA A N 1
ATOM 734 C CA . ALA A 1 92 ? 11.787 -6.415 -10.579 1.00 78.81 92 ALA A CA 1
ATOM 735 C C . ALA A 1 92 ? 12.772 -6.749 -9.454 1.00 78.81 92 ALA A C 1
ATOM 737 O O . ALA A 1 92 ? 13.382 -7.819 -9.454 1.00 78.81 92 ALA A O 1
ATOM 738 N N . ASP A 1 93 ? 12.909 -5.836 -8.499 1.00 84.00 93 ASP A N 1
ATOM 739 C CA . ASP A 1 93 ? 13.465 -6.072 -7.169 1.00 84.00 93 ASP A CA 1
ATOM 740 C C . ASP A 1 93 ? 12.334 -6.076 -6.131 1.00 84.00 93 ASP A C 1
ATOM 742 O O . ASP A 1 93 ? 11.188 -5.800 -6.463 1.00 84.00 93 ASP A O 1
ATOM 746 N N . ALA A 1 94 ? 12.605 -6.467 -4.887 1.00 87.19 94 ALA A N 1
ATOM 747 C CA . ALA A 1 94 ? 11.571 -6.591 -3.854 1.00 87.19 94 ALA A CA 1
ATOM 748 C C . ALA A 1 94 ? 11.437 -5.339 -2.966 1.00 87.19 94 ALA A C 1
ATOM 750 O O . ALA A 1 94 ? 10.766 -5.398 -1.936 1.00 87.19 94 ALA A O 1
ATOM 751 N N . LEU A 1 95 ? 12.052 -4.216 -3.350 1.00 89.88 95 LEU A N 1
ATOM 752 C CA . LEU A 1 95 ? 12.268 -3.071 -2.467 1.00 89.88 95 LEU A CA 1
ATOM 753 C C . LEU A 1 95 ? 10.961 -2.475 -1.921 1.00 89.88 95 LEU A C 1
ATOM 755 O O . LEU A 1 95 ? 10.877 -2.172 -0.732 1.00 89.88 95 LEU A O 1
ATOM 759 N N . GLU A 1 96 ? 9.915 -2.339 -2.737 1.00 90.94 96 GLU A N 1
ATOM 760 C CA . GLU A 1 96 ? 8.616 -1.815 -2.292 1.00 90.94 96 GLU A CA 1
ATOM 761 C C . GLU A 1 96 ? 7.919 -2.775 -1.324 1.00 90.94 96 GLU A C 1
ATOM 763 O O . GLU A 1 96 ? 7.221 -2.342 -0.407 1.00 90.94 96 GLU A O 1
ATOM 768 N N . LEU A 1 97 ? 8.105 -4.086 -1.509 1.00 93.75 97 LEU A N 1
ATOM 769 C CA . LEU A 1 97 ? 7.534 -5.102 -0.623 1.00 93.75 97 LEU A CA 1
ATOM 770 C C . LEU A 1 97 ? 8.270 -5.139 0.718 1.00 93.75 97 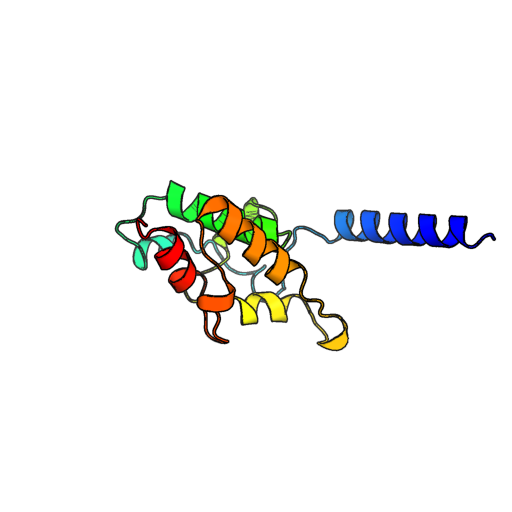LEU A C 1
ATOM 772 O O . LEU A 1 97 ? 7.620 -5.231 1.757 1.00 93.75 97 LEU A O 1
ATOM 776 N N . GLU A 1 98 ? 9.597 -5.016 0.700 1.00 93.25 98 GLU A N 1
ATOM 777 C CA . GLU A 1 98 ? 10.434 -4.886 1.898 1.00 93.25 98 GLU A CA 1
ATOM 778 C C . GLU A 1 98 ? 10.091 -3.604 2.666 1.00 93.25 98 GLU A C 1
ATOM 780 O O . GLU A 1 98 ? 9.821 -3.654 3.865 1.00 93.25 98 GLU A O 1
ATOM 785 N N . THR A 1 99 ? 9.975 -2.475 1.960 1.00 93.50 99 THR A N 1
ATOM 786 C CA . THR A 1 99 ? 9.589 -1.182 2.547 1.00 93.50 99 THR A CA 1
ATOM 787 C C . THR A 1 99 ? 8.182 -1.243 3.146 1.00 93.50 99 THR A C 1
ATOM 789 O O . THR A 1 99 ? 7.938 -0.720 4.235 1.00 93.50 99 THR A O 1
ATOM 792 N N . LEU A 1 100 ? 7.236 -1.908 2.471 1.00 95.62 100 LEU A N 1
ATOM 793 C CA . LEU A 1 100 ? 5.890 -2.121 3.003 1.00 95.62 100 LEU A CA 1
ATOM 794 C C . LEU A 1 100 ? 5.918 -2.995 4.263 1.00 95.62 100 LEU A C 1
ATOM 796 O O . LEU A 1 100 ? 5.211 -2.688 5.224 1.00 95.62 100 LEU A O 1
ATOM 800 N N . ALA A 1 101 ? 6.702 -4.076 4.258 1.00 96.06 101 ALA A N 1
ATOM 801 C CA . ALA A 1 101 ? 6.841 -4.964 5.406 1.00 96.06 101 ALA A CA 1
ATOM 802 C C . ALA A 1 101 ? 7.384 -4.206 6.625 1.00 96.06 101 ALA A C 1
ATOM 804 O O . ALA A 1 101 ? 6.759 -4.251 7.685 1.00 96.06 101 ALA A O 1
ATOM 805 N N . GLU A 1 102 ? 8.463 -3.439 6.450 1.00 95.19 102 GLU A N 1
ATOM 806 C CA . GLU A 1 102 ? 9.068 -2.617 7.504 1.00 95.19 102 GLU A CA 1
ATOM 807 C C . GLU A 1 102 ? 8.093 -1.555 8.037 1.00 95.19 102 GLU A C 1
ATOM 809 O O . GLU A 1 102 ? 7.939 -1.391 9.252 1.00 95.19 102 GLU A O 1
ATOM 814 N N . ALA A 1 103 ? 7.380 -0.853 7.149 1.00 94.31 103 ALA A N 1
ATOM 815 C CA . ALA A 1 103 ? 6.422 0.179 7.542 1.00 94.31 103 ALA A CA 1
ATOM 816 C C . ALA A 1 103 ? 5.250 -0.390 8.359 1.00 94.31 103 ALA A C 1
ATOM 818 O O . ALA A 1 103 ? 4.788 0.236 9.319 1.00 94.31 103 ALA A O 1
ATOM 819 N N . ILE A 1 104 ? 4.761 -1.575 7.991 1.00 95.19 104 ILE A N 1
ATOM 820 C CA . ILE A 1 104 ? 3.655 -2.245 8.680 1.00 95.19 104 ILE A CA 1
ATOM 821 C C . ILE A 1 104 ? 4.104 -2.830 10.016 1.00 95.19 104 ILE A C 1
ATOM 823 O O . ILE A 1 104 ? 3.385 -2.675 11.004 1.00 95.19 104 ILE A O 1
ATOM 827 N N . GLU A 1 105 ? 5.285 -3.439 10.075 1.00 95.25 105 GLU A N 1
ATOM 828 C CA . GLU A 1 105 ? 5.853 -3.938 11.326 1.00 95.25 105 GLU A CA 1
ATOM 829 C C . GLU A 1 105 ? 6.074 -2.788 12.312 1.00 95.25 105 GLU A C 1
ATOM 831 O O . GLU A 1 105 ? 5.607 -2.843 13.448 1.00 95.25 105 GLU A O 1
ATOM 836 N N . THR A 1 106 ? 6.675 -1.691 11.853 1.00 93.50 106 THR A N 1
ATOM 837 C CA . THR A 1 106 ? 6.959 -0.522 12.693 1.00 93.50 106 THR A CA 1
ATOM 838 C C . THR A 1 106 ? 5.687 0.143 13.217 1.00 93.50 106 THR A C 1
ATOM 840 O O . THR A 1 106 ? 5.623 0.536 14.382 1.00 93.50 106 THR A O 1
ATOM 843 N N . ARG A 1 107 ? 4.662 0.309 12.369 1.00 94.06 107 ARG A N 1
ATOM 844 C CA . ARG A 1 107 ? 3.452 1.066 12.732 1.00 94.06 107 ARG A CA 1
ATOM 845 C C . ARG A 1 107 ? 2.383 0.225 13.425 1.00 94.06 107 ARG A C 1
ATOM 847 O O . ARG A 1 107 ? 1.588 0.779 14.181 1.00 94.06 107 ARG A O 1
ATOM 854 N N . HIS A 1 108 ? 2.330 -1.071 13.133 1.00 93.31 108 HIS A N 1
ATOM 855 C CA . HIS A 1 108 ? 1.238 -1.948 13.553 1.00 93.31 108 HIS A CA 1
ATOM 856 C C . HIS A 1 108 ? 1.707 -3.233 14.247 1.00 93.31 108 HIS A C 1
ATOM 858 O O . HIS A 1 108 ? 0.858 -4.032 14.611 1.00 93.31 108 HIS A O 1
ATOM 864 N N . GLY A 1 109 ? 3.014 -3.478 14.403 1.00 93.69 109 GLY A N 1
ATOM 865 C CA . GLY A 1 109 ? 3.529 -4.709 15.021 1.00 93.69 109 GLY A CA 1
ATOM 866 C C . GLY A 1 109 ? 3.276 -5.979 14.197 1.00 93.69 109 GLY A C 1
ATOM 867 O O . GLY A 1 109 ? 3.443 -7.092 14.692 1.00 93.69 109 GLY A O 1
ATOM 868 N N . LEU A 1 110 ? 2.853 -5.834 12.938 1.00 94.19 110 LEU A N 1
ATOM 869 C CA . LEU A 1 110 ? 2.469 -6.945 12.071 1.00 94.19 110 LEU A CA 1
ATOM 870 C C . LEU A 1 110 ? 3.633 -7.352 11.170 1.00 94.19 110 LEU A C 1
ATOM 872 O O . LEU A 1 110 ? 4.167 -6.528 10.433 1.00 94.19 110 LEU A O 1
ATOM 876 N N . ARG A 1 111 ? 3.954 -8.647 11.131 1.00 95.44 111 ARG A N 1
ATOM 877 C CA . ARG A 1 111 ? 4.908 -9.178 10.147 1.00 95.44 111 ARG A CA 1
ATOM 878 C C . ARG A 1 111 ? 4.183 -9.565 8.861 1.00 95.44 111 ARG A C 1
ATOM 880 O O . ARG A 1 111 ? 3.398 -10.516 8.860 1.00 95.44 111 ARG A O 1
ATOM 887 N N . LEU A 1 112 ? 4.447 -8.839 7.770 1.00 94.75 112 LEU A N 1
ATOM 888 C CA . LEU A 1 112 ? 3.792 -9.054 6.469 1.00 94.75 112 LEU A CA 1
ATOM 889 C C . LEU A 1 112 ? 3.996 -10.483 5.942 1.00 94.75 112 LEU A C 1
ATOM 891 O O . LEU A 1 112 ? 3.070 -11.062 5.382 1.00 94.75 112 LEU A O 1
ATOM 895 N N . GLU A 1 113 ? 5.165 -11.072 6.193 1.00 94.50 113 GLU A N 1
ATOM 896 C CA . GLU A 1 113 ? 5.504 -12.462 5.851 1.00 94.50 113 GLU A CA 1
ATOM 897 C C . GLU A 1 113 ? 4.472 -13.485 6.364 1.00 94.50 113 GLU A C 1
ATOM 899 O O . GLU A 1 113 ? 4.133 -14.428 5.655 1.00 94.50 113 GLU A O 1
ATOM 904 N N . ASN A 1 114 ? 3.906 -13.271 7.559 1.00 95.50 114 ASN A N 1
ATOM 905 C CA . ASN A 1 114 ? 2.938 -14.184 8.175 1.00 95.50 114 ASN A CA 1
ATOM 906 C C . ASN A 1 114 ? 1.545 -14.070 7.540 1.00 95.50 114 ASN A C 1
ATOM 908 O O . ASN A 1 114 ? 0.694 -14.936 7.739 1.00 95.50 114 ASN A O 1
ATOM 912 N N . LEU A 1 115 ? 1.290 -12.967 6.838 1.00 95.00 115 LEU A N 1
ATOM 913 C CA . LEU A 1 115 ? 0.019 -12.652 6.191 1.00 95.00 115 LEU A CA 1
ATOM 914 C C . LEU A 1 115 ? 0.066 -12.917 4.683 1.00 95.00 115 LEU A C 1
ATOM 916 O O . LEU A 1 115 ? -0.973 -12.857 4.028 1.00 95.00 115 LEU A O 1
ATOM 920 N N . TRP A 1 116 ? 1.261 -13.138 4.132 1.00 96.62 116 TRP A N 1
ATOM 921 C CA . TRP A 1 116 ? 1.493 -13.110 2.700 1.00 96.62 116 TRP A CA 1
ATOM 922 C C . TRP A 1 116 ? 0.828 -14.279 1.975 1.00 96.62 116 TRP A C 1
ATOM 924 O O . TRP A 1 116 ? 1.067 -15.450 2.270 1.00 96.62 116 TRP A O 1
ATOM 934 N N . THR A 1 117 ? 0.057 -13.934 0.950 1.00 97.19 117 THR A N 1
ATOM 935 C CA . THR A 1 117 ? -0.432 -14.835 -0.091 1.00 97.19 117 THR A CA 1
ATOM 936 C C . THR A 1 117 ? -0.397 -14.093 -1.429 1.00 97.19 117 THR A C 1
ATOM 938 O O . THR A 1 117 ? -0.465 -12.862 -1.467 1.00 97.19 117 THR A O 1
ATOM 941 N N . ASP A 1 118 ? -0.314 -14.817 -2.548 1.00 96.00 118 ASP A N 1
ATOM 942 C CA . ASP A 1 118 ? -0.297 -14.205 -3.890 1.00 96.00 118 ASP A CA 1
ATOM 943 C C . ASP A 1 118 ? -1.572 -13.394 -4.200 1.00 96.00 118 ASP A C 1
ATOM 945 O O . ASP A 1 118 ? -1.568 -12.490 -5.044 1.00 96.00 118 ASP A O 1
ATOM 949 N N . ASP A 1 119 ? -2.667 -13.708 -3.509 1.00 97.69 119 ASP A N 1
ATOM 950 C CA . ASP A 1 119 ? -3.964 -13.048 -3.595 1.00 97.69 119 ASP A CA 1
ATOM 951 C C . ASP A 1 119 ? -4.220 -12.034 -2.466 1.00 97.69 119 ASP A C 1
ATOM 953 O O . ASP A 1 119 ? -5.314 -11.472 -2.409 1.00 97.69 119 ASP A O 1
ATOM 957 N N . LEU A 1 120 ? -3.228 -11.737 -1.613 1.00 98.38 120 LEU A N 1
ATOM 958 C CA . LEU A 1 120 ? -3.361 -10.760 -0.532 1.00 98.38 120 LEU A CA 1
ATOM 959 C C . LEU A 1 120 ? -3.744 -9.383 -1.094 1.00 98.38 120 LEU A C 1
ATOM 961 O O . LEU A 1 120 ? -2.986 -8.730 -1.822 1.00 98.38 120 LEU A O 1
ATOM 965 N N . THR A 1 121 ? -4.942 -8.933 -0.735 1.00 98.75 121 THR A N 1
ATOM 966 C CA . THR A 1 121 ? -5.504 -7.641 -1.142 1.00 98.75 121 THR A CA 1
ATOM 967 C C . THR A 1 121 ? -5.172 -6.525 -0.160 1.00 98.75 121 THR A C 1
ATOM 969 O O . THR A 1 121 ? -4.975 -6.752 1.037 1.00 98.75 121 THR A O 1
ATOM 972 N N . LEU A 1 122 ? -5.205 -5.282 -0.648 1.00 98.56 122 LEU A N 1
ATOM 973 C CA . LEU A 1 122 ? -5.112 -4.093 0.206 1.00 98.56 122 LEU A CA 1
ATOM 974 C C . LEU A 1 122 ? -6.191 -4.085 1.296 1.00 98.56 122 LEU A C 1
ATOM 976 O O . LEU A 1 122 ? -5.940 -3.700 2.434 1.00 98.56 122 LEU A O 1
ATOM 980 N N . GLY A 1 123 ? -7.403 -4.531 0.971 1.00 98.50 123 GLY A N 1
ATOM 981 C CA . GLY A 1 123 ? -8.495 -4.624 1.929 1.00 98.50 123 GLY A CA 1
ATOM 982 C C . GLY A 1 123 ? -8.231 -5.656 3.025 1.00 98.50 123 GLY A C 1
ATOM 983 O O . GLY A 1 123 ? -8.462 -5.369 4.199 1.00 98.50 123 GLY A O 1
ATOM 984 N N . GLN A 1 124 ? -7.725 -6.840 2.672 1.00 98.44 124 GLN A N 1
ATOM 985 C CA . GLN A 1 124 ? -7.378 -7.876 3.651 1.00 98.44 124 GLN A CA 1
ATOM 986 C C . GLN A 1 124 ? -6.265 -7.411 4.590 1.00 98.44 124 GLN A C 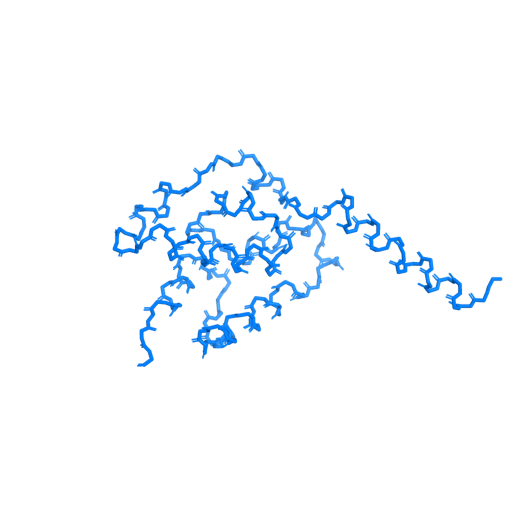1
ATOM 988 O O . GLN A 1 124 ? -6.377 -7.593 5.802 1.00 98.44 124 GLN A O 1
ATOM 993 N N . LEU A 1 125 ? -5.234 -6.760 4.056 1.00 98.06 125 LEU A N 1
ATOM 994 C CA . LEU A 1 125 ? -4.154 -6.208 4.865 1.00 98.06 125 LEU A CA 1
ATOM 995 C C . LEU A 1 125 ? -4.646 -5.072 5.775 1.00 98.06 125 LEU A C 1
ATOM 997 O O . LEU A 1 125 ? -4.329 -5.059 6.963 1.00 98.06 125 LEU A O 1
ATOM 1001 N N . PHE A 1 126 ? -5.501 -4.177 5.268 1.00 98.19 126 PHE A N 1
ATOM 1002 C CA . PHE A 1 126 ? -6.135 -3.132 6.077 1.00 98.19 126 PHE A CA 1
ATOM 1003 C C . PHE A 1 126 ? -6.905 -3.705 7.274 1.00 98.19 126 PHE A C 1
ATOM 1005 O O . PHE A 1 126 ? -6.821 -3.161 8.373 1.00 98.19 126 PHE A O 1
ATOM 1012 N N . VAL A 1 127 ? -7.612 -4.830 7.110 1.00 97.38 127 VAL A N 1
ATOM 1013 C CA . VAL A 1 127 ? -8.288 -5.504 8.233 1.00 97.38 127 VAL A CA 1
ATOM 1014 C C . VAL A 1 127 ? -7.301 -5.891 9.329 1.00 97.38 127 VAL A C 1
ATOM 1016 O O . VAL A 1 127 ? -7.619 -5.703 10.501 1.00 97.38 127 VAL A O 1
ATOM 1019 N N . GLN A 1 128 ? -6.118 -6.394 8.970 1.00 96.50 128 GLN A N 1
ATOM 1020 C CA . GLN A 1 128 ? -5.102 -6.774 9.954 1.00 96.50 128 GLN A CA 1
ATOM 1021 C C . GLN A 1 128 ? -4.595 -5.553 10.723 1.00 96.50 128 GLN A C 1
ATOM 1023 O O . GLN A 1 128 ? -4.562 -5.5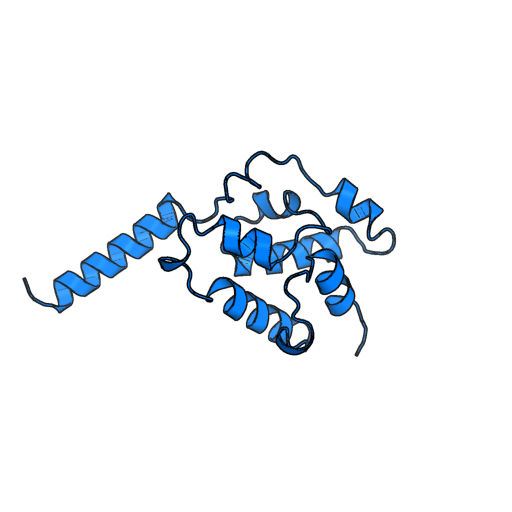93 11.946 1.00 96.50 128 GLN A O 1
ATOM 1028 N N . THR A 1 129 ? -4.333 -4.430 10.041 1.00 94.50 129 THR A N 1
ATOM 1029 C CA . THR A 1 129 ? -3.856 -3.180 10.680 1.00 94.50 129 THR A CA 1
ATOM 1030 C C . THR A 1 129 ? -4.837 -2.546 11.673 1.00 94.50 129 THR A C 1
ATOM 1032 O O . THR A 1 129 ? -4.472 -1.622 12.396 1.00 94.50 129 THR A O 1
ATOM 1035 N N . ARG A 1 130 ? -6.093 -3.014 11.697 1.00 91.88 130 ARG A N 1
ATOM 1036 C CA . ARG A 1 130 ? -7.163 -2.521 12.579 1.00 91.88 130 ARG A CA 1
ATOM 1037 C C . ARG A 1 130 ? -7.474 -3.449 13.748 1.00 91.88 130 ARG A C 1
ATOM 1039 O O . ARG A 1 130 ? -8.337 -3.109 14.558 1.00 91.88 130 ARG A O 1
ATOM 1046 N N . ARG A 1 131 ? -6.871 -4.637 13.807 1.00 79.81 131 ARG A N 1
ATOM 1047 C CA . ARG A 1 131 ? -7.086 -5.550 14.931 1.00 79.81 131 ARG A CA 1
ATOM 1048 C C . ARG A 1 131 ? -6.333 -4.999 16.147 1.00 79.81 131 ARG A C 1
ATOM 1050 O O . ARG A 1 131 ? -5.174 -4.635 15.990 1.00 79.81 131 ARG A O 1
ATOM 1057 N N . PRO A 1 132 ? -6.981 -4.877 17.314 1.00 57.16 132 PRO A N 1
ATOM 1058 C CA . PRO A 1 132 ? -6.247 -4.665 18.552 1.00 57.16 132 PRO A CA 1
ATOM 1059 C C . PRO A 1 132 ? -5.409 -5.917 18.849 1.00 57.16 132 PRO A C 1
ATOM 1061 O O . PRO A 1 132 ? -5.895 -7.027 18.608 1.00 57.16 132 PRO A O 1
ATOM 1064 N N . ASP A 1 133 ? -4.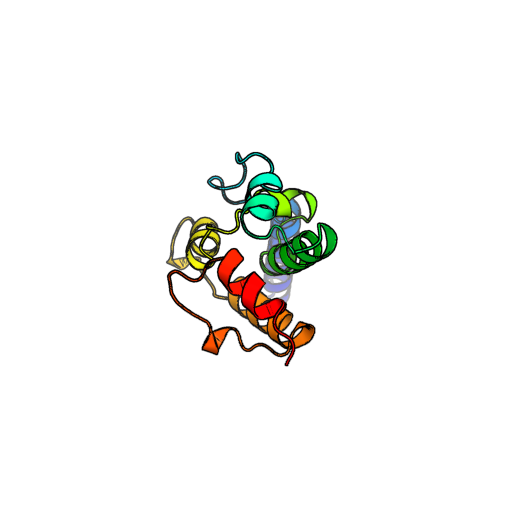180 -5.706 19.321 1.00 54.38 133 ASP A N 1
ATOM 1065 C CA . ASP A 1 133 ? -3.281 -6.762 19.811 1.00 54.38 133 ASP A CA 1
ATOM 1066 C C . ASP A 1 133 ? -3.900 -7.566 20.968 1.00 54.38 133 ASP A C 1
ATOM 1068 O O . ASP A 1 133 ? -4.606 -6.957 21.814 1.00 54.38 133 ASP A O 1
#

Sequence (133 aa):
MTPQLLAASALAALVLYGLAFGGGLPSAYARRRCQGRAWRNAFPTASKAEIRDYLSLFADAFAVRDTHKLQFRPDDTILSIYRAWYRYPWMADALELETLAEAIETRHGLRLENLWTDDLTLGQLFVQTRRPD

Radius of gyration: 16.71 Å; chains: 1; bounding box: 56×28×37 Å

Foldseek 3Di:
DDVVVVVVVVVVVVVVCCVVPFQAAQPVQRPADFQLVLVCVLCVPDDPCLQLVLLVLLCVLVRHHSVSSRSFHQQDFPLNRQVSVDPDPVPHDCRSVVSSQVSCCVQQVDRVVVVDDRRHGSNNVSVSSPDDD

Organism: NCBI:txid82633

Secondary structure (DSSP, 8-state):
--HHHHHHHHHHHHHHHHHHHTB---HHHHTPPP-HHHHHHH-TTS-HHHHHHHHHHHHHHTTB-GGGGGGS-TT-BHHHHHHHH-SSGGG--SHHHHHHHHHHHHHH---GGGT--TT-BHHHHHHHHTS--